Protein AF-W2U5R5-F1 (afdb_monomer_lite)

pLDDT: mean 75.9, std 8.18, range [47.0, 88.25]

Secondary structure (DSSP, 8-state):
----HHHHHHHHHHHHHHHHHHHHHHHHHHHHHHHHHHHHHHHHHHHHHHHHHHHTT---HHHHHHHHHHHHHHHHHHHHH--HHHHHHHHHHHHHHHHT-

Structure (mmCIF, N/CA/C/O backbone):
data_AF-W2U5R5-F1
#
_entry.id   AF-W2U5R5-F1
#
loop_
_atom_site.group_PDB
_atom_site.id
_atom_site.type_symbol
_atom_site.label_atom_id
_atom_site.label_alt_id
_atom_site.label_comp_id
_atom_site.label_asym_id
_atom_site.label_entity_id
_atom_site.label_seq_id
_atom_site.pdbx_PDB_ins_code
_atom_site.Cartn_x
_atom_site.Cartn_y
_atom_site.Cartn_z
_atom_site.occupancy
_atom_site.B_iso_or_equiv
_atom_site.auth_seq_id
_atom_site.auth_comp_id
_atom_site.auth_asym_id
_atom_site.auth_atom_id
_atom_site.pdbx_PDB_model_num
ATOM 1 N N . MET A 1 1 ? 39.074 -5.253 -37.049 1.00 47.00 1 MET A N 1
ATOM 2 C CA . MET A 1 1 ? 38.088 -4.964 -35.990 1.00 47.00 1 MET A CA 1
ATOM 3 C C . MET A 1 1 ? 36.781 -5.614 -36.405 1.00 47.00 1 MET A C 1
ATOM 5 O O . MET A 1 1 ? 36.024 -5.034 -37.164 1.00 47.00 1 MET A O 1
ATOM 9 N N . THR A 1 2 ? 36.603 -6.881 -36.048 1.00 50.84 2 THR A N 1
ATOM 10 C CA . THR A 1 2 ? 35.381 -7.652 -36.294 1.00 50.84 2 THR A CA 1
ATOM 11 C C . THR A 1 2 ? 34.476 -7.439 -35.092 1.00 50.84 2 THR A C 1
ATOM 13 O O . THR A 1 2 ? 34.738 -7.992 -34.026 1.00 50.84 2 THR A O 1
ATOM 16 N N . GLU A 1 3 ? 33.461 -6.588 -35.231 1.00 56.50 3 GLU A N 1
ATOM 17 C CA . GLU A 1 3 ? 32.434 -6.465 -34.201 1.00 56.50 3 GLU A CA 1
ATOM 18 C C . GLU A 1 3 ? 31.735 -7.816 -34.067 1.00 56.50 3 GLU A C 1
ATOM 20 O O . GLU A 1 3 ? 31.173 -8.348 -35.026 1.00 56.50 3 GLU A O 1
ATOM 25 N N . LEU A 1 4 ? 31.864 -8.427 -32.889 1.00 62.53 4 LEU A N 1
ATOM 26 C CA . LEU A 1 4 ? 31.209 -9.688 -32.586 1.00 62.53 4 LEU A CA 1
ATOM 27 C C . LEU A 1 4 ? 29.697 -9.432 -32.672 1.00 62.53 4 LEU A C 1
ATOM 29 O O . LEU A 1 4 ? 29.190 -8.640 -31.878 1.00 62.53 4 LEU A O 1
ATOM 33 N N . PRO A 1 5 ? 28.956 -10.092 -33.581 1.00 74.56 5 PRO A N 1
ATOM 34 C CA . PRO A 1 5 ? 27.533 -9.816 -33.813 1.00 74.56 5 PRO A CA 1
ATOM 35 C C . PRO A 1 5 ? 26.693 -9.953 -32.535 1.00 74.56 5 PRO A C 1
ATOM 37 O O . PRO A 1 5 ? 25.680 -9.281 -32.373 1.00 74.56 5 PRO A O 1
ATOM 40 N N . ILE A 1 6 ? 27.173 -10.754 -31.584 1.00 73.06 6 ILE A N 1
ATOM 41 C CA . ILE A 1 6 ? 26.612 -10.940 -30.245 1.00 73.06 6 ILE A CA 1
ATOM 42 C C . ILE A 1 6 ? 26.566 -9.631 -29.439 1.00 73.06 6 ILE A C 1
ATOM 44 O O . ILE A 1 6 ? 25.568 -9.395 -28.766 1.00 73.06 6 ILE A O 1
ATOM 48 N N . LEU A 1 7 ? 27.581 -8.762 -29.528 1.00 75.06 7 LEU A N 1
ATOM 49 C CA . LEU A 1 7 ? 27.604 -7.481 -28.808 1.00 75.06 7 LEU A CA 1
ATOM 50 C C . LEU A 1 7 ? 26.534 -6.523 -29.334 1.00 75.06 7 LEU A C 1
ATOM 52 O O . LEU A 1 7 ? 25.780 -5.974 -28.541 1.00 75.06 7 LEU A O 1
ATOM 56 N N . SER A 1 8 ? 26.388 -6.414 -30.657 1.00 76.69 8 SER A N 1
ATOM 57 C CA . SER A 1 8 ? 25.344 -5.579 -31.268 1.00 76.69 8 SER A CA 1
ATOM 58 C C . SER A 1 8 ? 23.924 -6.061 -30.932 1.00 76.69 8 SER A C 1
ATOM 60 O O . SER A 1 8 ? 23.002 -5.262 -30.777 1.00 76.69 8 SER A O 1
ATOM 62 N N . LEU A 1 9 ? 23.746 -7.377 -30.767 1.00 75.19 9 LEU A N 1
ATOM 63 C CA . LEU A 1 9 ? 22.476 -7.999 -30.391 1.00 75.19 9 LEU A CA 1
ATOM 64 C C . LEU A 1 9 ? 22.169 -7.781 -28.902 1.00 75.19 9 LEU A C 1
ATOM 66 O O . LEU A 1 9 ? 21.027 -7.492 -28.553 1.00 75.19 9 LEU A O 1
ATOM 70 N N . LEU A 1 10 ? 23.194 -7.848 -28.044 1.00 75.06 10 LEU A N 1
ATOM 71 C CA . LEU A 1 10 ? 23.125 -7.507 -26.620 1.00 75.06 10 LEU A CA 1
ATOM 72 C C . LEU A 1 10 ? 22.850 -6.021 -26.387 1.00 75.06 10 LEU A C 1
ATOM 74 O O . LEU A 1 10 ? 22.051 -5.696 -25.516 1.00 75.06 10 LEU A O 1
ATOM 78 N N . GLU A 1 11 ? 23.450 -5.125 -27.170 1.00 76.94 11 GLU A N 1
ATOM 79 C CA . GLU A 1 11 ? 23.148 -3.694 -27.111 1.00 76.94 11 GLU A CA 1
ATOM 80 C C . GLU A 1 11 ? 21.714 -3.409 -27.543 1.00 76.94 11 GLU A C 1
ATOM 82 O O . GLU A 1 11 ? 21.016 -2.672 -26.854 1.00 76.94 11 GLU A O 1
ATOM 87 N N . ARG A 1 12 ? 21.228 -4.031 -28.624 1.00 75.69 12 ARG A N 1
ATOM 88 C CA . ARG A 1 12 ? 19.835 -3.863 -29.072 1.00 75.69 12 ARG A CA 1
ATOM 89 C C . ARG A 1 12 ? 18.825 -4.380 -28.052 1.00 75.69 12 ARG A C 1
ATOM 91 O O . ARG A 1 12 ? 17.890 -3.661 -27.712 1.00 75.69 12 ARG A O 1
ATOM 98 N N . LEU A 1 13 ? 19.043 -5.588 -27.529 1.00 67.62 13 LEU A N 1
ATOM 99 C CA . LEU A 1 13 ? 18.219 -6.161 -26.461 1.00 67.62 13 LEU A CA 1
ATOM 100 C C . LEU A 1 13 ? 18.290 -5.313 -25.191 1.00 67.62 13 LEU A C 1
ATOM 102 O O . LEU A 1 13 ? 17.263 -5.034 -24.584 1.00 67.62 13 LEU A O 1
ATOM 106 N N . GLY A 1 14 ? 19.485 -4.862 -24.810 1.00 64.62 14 GLY A N 1
ATOM 107 C CA . GLY A 1 14 ? 19.687 -3.981 -23.667 1.00 64.62 14 GLY A CA 1
ATOM 108 C C . GLY A 1 14 ? 18.948 -2.654 -23.826 1.00 64.62 14 GLY A C 1
ATOM 109 O O . GLY A 1 14 ? 18.327 -2.193 -22.874 1.00 64.62 14 GLY A O 1
ATOM 110 N N . HIS A 1 15 ? 18.949 -2.070 -25.025 1.00 66.62 15 HIS A N 1
ATOM 111 C CA . HIS A 1 15 ? 18.290 -0.798 -25.309 1.00 66.62 15 HIS A CA 1
ATOM 112 C C . HIS A 1 15 ? 16.759 -0.921 -25.328 1.00 66.62 15 HIS A C 1
ATOM 114 O O . HIS A 1 15 ? 16.073 -0.085 -24.741 1.00 66.62 15 HIS A O 1
ATOM 120 N N . GLU A 1 16 ? 16.212 -1.986 -25.923 1.00 61.72 16 GLU A N 1
ATOM 121 C CA . GLU A 1 16 ? 14.765 -2.245 -25.932 1.00 61.72 16 GLU A CA 1
ATOM 122 C C . GLU A 1 16 ? 14.230 -2.611 -24.539 1.00 61.72 16 GLU A C 1
ATOM 124 O O . GLU A 1 16 ? 13.196 -2.093 -24.108 1.00 61.72 16 GLU A O 1
ATOM 129 N N . VAL A 1 17 ? 14.964 -3.439 -23.787 1.00 60.75 17 VAL A N 1
ATOM 130 C CA . VAL A 1 17 ? 14.609 -3.801 -22.406 1.00 60.75 17 VAL A CA 1
ATOM 131 C C . VAL A 1 17 ? 14.728 -2.591 -21.481 1.00 60.75 17 VAL A C 1
ATOM 133 O O . VAL A 1 17 ? 13.834 -2.364 -20.665 1.00 60.75 17 VAL A O 1
ATOM 136 N N . MET A 1 18 ? 15.770 -1.765 -21.626 1.00 60.94 18 MET A N 1
ATOM 137 C CA . MET A 1 18 ? 15.907 -0.518 -20.869 1.00 60.94 18 MET A CA 1
ATOM 138 C C . MET A 1 18 ? 14.738 0.426 -21.159 1.00 60.94 18 MET A C 1
ATOM 140 O O . MET A 1 18 ? 14.066 0.837 -20.214 1.00 60.94 18 MET A O 1
ATOM 144 N N . ALA A 1 19 ? 14.433 0.715 -22.428 1.00 61.75 19 ALA A N 1
ATOM 145 C CA . ALA A 1 19 ? 13.361 1.640 -22.796 1.00 61.75 19 ALA A CA 1
ATOM 146 C C . ALA A 1 19 ? 11.992 1.208 -22.235 1.00 61.75 19 ALA A C 1
ATOM 148 O O . ALA A 1 19 ? 11.266 2.030 -21.673 1.00 61.75 19 ALA A O 1
ATOM 149 N N . GLY A 1 20 ? 11.668 -0.088 -22.302 1.00 62.88 20 GLY A N 1
ATOM 150 C CA . GLY A 1 20 ? 10.448 -0.631 -21.703 1.00 62.88 20 GLY A CA 1
ATOM 151 C C . GLY A 1 20 ? 10.469 -0.609 -20.170 1.00 62.88 20 GLY A C 1
ATOM 152 O O . GLY A 1 20 ? 9.471 -0.259 -19.540 1.00 62.88 20 GLY A O 1
ATOM 153 N N . SER A 1 21 ? 11.604 -0.936 -19.547 1.00 69.56 21 SER A N 1
ATOM 154 C CA . SER A 1 21 ? 11.733 -1.029 -18.084 1.00 69.56 21 SER A CA 1
ATOM 155 C C . SER A 1 21 ? 11.566 0.314 -17.369 1.00 69.56 21 SER A C 1
ATOM 157 O O . SER A 1 21 ? 10.946 0.357 -16.306 1.00 69.56 21 SER A O 1
ATOM 159 N N . TRP A 1 22 ? 12.020 1.420 -17.970 1.00 73.81 22 TRP A N 1
ATOM 160 C CA . TRP A 1 22 ? 11.858 2.761 -17.402 1.00 73.81 22 TRP A CA 1
ATOM 161 C C . TRP A 1 22 ? 10.390 3.174 -17.322 1.00 73.81 22 TRP A C 1
ATOM 163 O O . TRP A 1 22 ? 9.964 3.725 -16.309 1.00 73.81 22 TRP A O 1
ATOM 173 N N . VAL A 1 23 ? 9.590 2.848 -18.342 1.00 78.50 23 VAL A N 1
ATOM 174 C CA . VAL A 1 23 ? 8.147 3.132 -18.335 1.00 78.50 23 VAL A CA 1
ATOM 175 C C . VAL A 1 23 ? 7.454 2.363 -17.213 1.00 78.50 23 VAL A C 1
ATOM 177 O O . VAL A 1 23 ? 6.674 2.948 -16.468 1.00 78.50 23 VAL A O 1
ATOM 180 N N . HIS A 1 24 ? 7.776 1.081 -17.030 1.00 76.50 24 HIS A N 1
ATOM 181 C CA . HIS A 1 24 ? 7.204 0.270 -15.949 1.00 76.50 24 HIS A CA 1
ATOM 182 C C . HIS A 1 24 ? 7.646 0.759 -14.566 1.00 76.50 24 HIS A C 1
ATOM 184 O O . HIS A 1 24 ? 6.871 0.702 -13.611 1.00 76.50 24 HIS A O 1
ATOM 190 N N . LEU A 1 25 ? 8.871 1.273 -14.456 1.00 80.75 25 LEU A N 1
ATOM 191 C CA . LEU A 1 25 ? 9.403 1.819 -13.216 1.00 80.75 25 LEU A CA 1
ATOM 192 C C . LEU A 1 25 ? 8.728 3.148 -12.850 1.00 80.75 25 LEU A C 1
ATOM 194 O O . LEU A 1 25 ? 8.290 3.313 -11.715 1.00 80.75 25 LEU A O 1
ATOM 198 N N . VAL A 1 26 ? 8.567 4.060 -13.811 1.00 81.69 26 VAL A N 1
ATOM 199 C CA . VAL A 1 26 ? 7.880 5.346 -13.609 1.00 81.69 26 VAL A CA 1
ATOM 200 C C . VAL A 1 26 ? 6.387 5.141 -13.363 1.00 81.69 26 VAL A C 1
ATOM 202 O O . VAL A 1 26 ? 5.833 5.713 -12.427 1.00 81.69 26 VAL A O 1
ATOM 205 N N . LEU A 1 27 ? 5.732 4.294 -14.160 1.00 84.00 27 LEU A N 1
ATOM 206 C CA . LEU A 1 27 ? 4.317 3.982 -13.981 1.00 84.00 27 LEU A CA 1
ATOM 207 C C . LEU A 1 27 ? 4.080 3.302 -12.632 1.00 84.00 27 LEU A C 1
ATOM 209 O O . LEU A 1 27 ? 3.175 3.696 -11.903 1.00 84.00 27 LEU A O 1
ATOM 213 N N . GLY A 1 28 ? 4.934 2.339 -12.269 1.00 83.50 28 GLY A N 1
ATOM 214 C CA . GLY A 1 28 ? 4.933 1.726 -10.948 1.00 83.50 28 GLY A CA 1
ATOM 215 C C . GLY A 1 28 ? 5.064 2.780 -9.853 1.00 83.50 28 GLY A C 1
ATOM 216 O O . GLY A 1 28 ? 4.234 2.815 -8.952 1.00 83.50 28 GLY A O 1
ATOM 217 N N . PHE A 1 29 ? 6.036 3.688 -9.965 1.00 84.44 29 PHE A N 1
ATOM 218 C CA . PHE A 1 29 ? 6.254 4.762 -8.995 1.00 84.44 29 PHE A CA 1
ATOM 219 C C . PHE A 1 29 ? 5.030 5.657 -8.814 1.00 84.44 29 PHE A C 1
ATOM 221 O O . PHE A 1 29 ? 4.592 5.880 -7.687 1.00 84.44 29 PHE A O 1
ATOM 228 N N . LEU A 1 30 ? 4.424 6.123 -9.903 1.00 84.94 30 LEU A N 1
ATOM 229 C CA . LEU A 1 30 ? 3.222 6.953 -9.829 1.00 84.94 30 LEU A CA 1
ATOM 230 C C 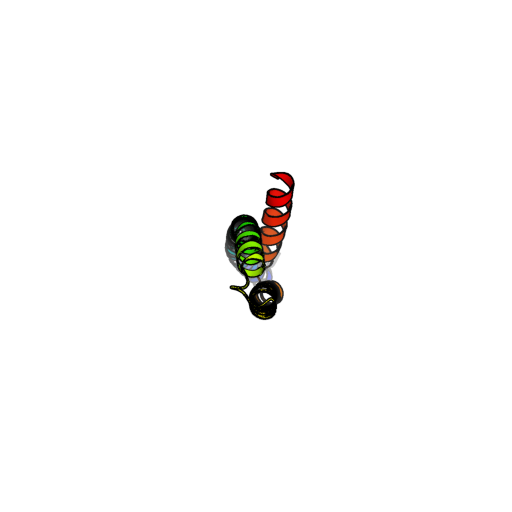. LEU A 1 30 ? 2.048 6.194 -9.201 1.00 84.94 30 LEU A C 1
ATOM 232 O O . LEU A 1 30 ? 1.344 6.740 -8.349 1.00 84.94 30 LEU A O 1
ATOM 236 N N . LEU A 1 31 ? 1.864 4.927 -9.580 1.00 83.88 31 LEU A N 1
ATOM 237 C CA . LEU A 1 31 ? 0.791 4.088 -9.056 1.00 83.88 31 LEU A CA 1
ATOM 238 C C . LEU A 1 31 ? 0.974 3.816 -7.558 1.00 83.88 31 LEU A C 1
ATOM 240 O O . LEU A 1 31 ? 0.029 3.950 -6.783 1.00 83.88 31 LEU A O 1
ATOM 244 N N . GLY A 1 32 ? 2.198 3.495 -7.138 1.00 84.00 32 GLY A N 1
ATOM 245 C CA . GLY A 1 32 ? 2.545 3.298 -5.736 1.00 84.00 32 GLY A CA 1
ATOM 246 C C . GLY A 1 32 ? 2.367 4.576 -4.917 1.00 84.00 32 GLY A C 1
ATOM 247 O O . GLY A 1 32 ? 1.782 4.536 -3.837 1.00 84.00 32 GLY A O 1
ATOM 248 N N . TYR A 1 33 ? 2.796 5.722 -5.451 1.00 82.94 33 TYR A N 1
ATOM 249 C CA . TYR A 1 33 ? 2.642 7.023 -4.798 1.00 82.94 33 TYR A CA 1
ATOM 250 C C . TYR A 1 33 ? 1.167 7.368 -4.574 1.00 82.94 33 TYR A C 1
ATOM 252 O O . TYR A 1 33 ? 0.765 7.717 -3.460 1.00 82.94 33 TYR A O 1
ATOM 260 N N . ALA A 1 34 ? 0.340 7.210 -5.612 1.00 85.06 34 ALA A N 1
ATOM 261 C CA . ALA A 1 34 ? -1.098 7.433 -5.527 1.00 85.06 34 ALA A CA 1
ATOM 262 C C . ALA A 1 34 ? -1.764 6.481 -4.523 1.00 85.06 34 ALA A C 1
ATOM 264 O O . ALA A 1 34 ? -2.590 6.914 -3.718 1.00 85.06 34 ALA A O 1
ATOM 265 N N . LEU A 1 35 ? -1.371 5.204 -4.523 1.00 83.81 35 LEU A N 1
ATOM 266 C CA . LEU A 1 35 ? -1.913 4.206 -3.606 1.00 83.81 35 LEU A CA 1
ATOM 267 C C . LEU A 1 35 ? -1.578 4.538 -2.145 1.00 83.81 35 LEU A C 1
ATOM 269 O O . LEU A 1 35 ? -2.465 4.499 -1.295 1.00 83.81 35 LEU A O 1
ATOM 273 N N . ALA A 1 36 ? -0.338 4.935 -1.848 1.00 83.62 36 ALA A N 1
ATOM 274 C CA . ALA A 1 36 ? 0.049 5.348 -0.499 1.00 83.62 36 ALA A CA 1
ATOM 275 C C . ALA A 1 36 ? -0.730 6.582 -0.024 1.00 83.62 36 ALA A C 1
ATOM 277 O O . ALA A 1 36 ? -1.199 6.617 1.116 1.00 83.62 36 ALA A O 1
ATOM 278 N N . ARG A 1 37 ? -0.931 7.573 -0.903 1.00 83.25 37 ARG A N 1
ATOM 279 C CA . ARG A 1 37 ? -1.742 8.761 -0.596 1.00 83.25 37 ARG A CA 1
ATOM 280 C C . ARG A 1 37 ? -3.200 8.399 -0.331 1.00 83.25 37 ARG A C 1
ATOM 282 O O . ARG A 1 37 ? -3.776 8.906 0.627 1.00 83.25 37 ARG A O 1
ATOM 289 N N . LEU A 1 38 ? -3.774 7.492 -1.121 1.00 83.31 38 LEU A N 1
ATOM 290 C CA . LEU A 1 38 ? -5.135 7.001 -0.914 1.00 83.31 38 LEU A CA 1
ATOM 291 C C . LEU A 1 38 ? -5.270 6.310 0.447 1.00 83.31 38 LEU A C 1
ATOM 293 O O . LEU A 1 38 ? -6.168 6.642 1.215 1.00 83.31 38 LEU A O 1
ATOM 297 N N . VAL A 1 39 ? -4.353 5.397 0.777 1.00 83.19 39 VAL A N 1
ATOM 298 C CA . VAL A 1 39 ? -4.345 4.696 2.069 1.00 83.19 39 VAL A CA 1
ATOM 299 C C . VAL A 1 39 ? -4.248 5.695 3.222 1.00 83.19 39 VAL A C 1
ATOM 301 O O . VAL A 1 39 ? -5.059 5.643 4.145 1.00 83.19 39 VAL A O 1
ATOM 304 N N . LEU A 1 40 ? -3.324 6.658 3.153 1.00 83.12 40 LEU A N 1
ATOM 305 C CA . LEU A 1 40 ? -3.192 7.690 4.181 1.00 83.12 40 LEU A CA 1
ATOM 306 C C . LEU A 1 40 ? -4.427 8.585 4.289 1.00 83.12 40 LEU A C 1
ATOM 308 O O . LEU A 1 40 ? -4.732 9.031 5.393 1.00 83.12 40 LEU A O 1
ATOM 312 N N . ALA A 1 41 ? -5.133 8.857 3.194 1.00 83.38 41 ALA A N 1
ATOM 313 C CA . ALA A 1 41 ? -6.354 9.658 3.202 1.00 83.38 41 ALA A CA 1
ATOM 314 C C . ALA A 1 41 ? -7.559 8.891 3.767 1.00 83.38 41 ALA A C 1
ATOM 316 O O . ALA A 1 41 ? -8.396 9.488 4.437 1.00 83.38 41 ALA A O 1
ATOM 317 N N . VAL A 1 42 ? -7.641 7.584 3.516 1.00 83.12 42 VAL A N 1
ATOM 318 C CA . VAL A 1 42 ? -8.831 6.761 3.771 1.00 83.12 42 VAL A CA 1
ATOM 319 C C . VAL A 1 42 ? -8.762 6.040 5.119 1.00 83.12 42 VAL A C 1
ATOM 321 O O . VAL A 1 42 ? -9.753 6.014 5.847 1.00 83.12 42 VAL A O 1
ATOM 324 N N . VAL A 1 43 ? -7.601 5.499 5.499 1.00 83.44 43 VAL A N 1
ATOM 325 C CA . VAL A 1 43 ? -7.457 4.685 6.720 1.00 83.44 43 VAL A CA 1
ATOM 326 C C . VAL A 1 43 ? -7.728 5.480 8.009 1.00 83.44 43 VAL A C 1
ATOM 328 O O . VAL A 1 43 ? -8.506 4.991 8.828 1.00 83.44 43 VAL A O 1
ATOM 331 N N . PRO A 1 44 ? -7.182 6.695 8.222 1.00 83.12 44 PRO A N 1
ATOM 332 C CA . PRO A 1 44 ? -7.437 7.456 9.448 1.00 83.12 44 PRO A CA 1
ATOM 333 C C . PRO A 1 44 ? -8.911 7.826 9.694 1.00 83.12 44 PRO A C 1
ATOM 335 O O . PRO A 1 44 ? -9.394 7.570 10.798 1.00 83.12 44 PRO A O 1
ATOM 338 N N . PRO A 1 45 ? -9.673 8.383 8.727 1.00 82.88 45 PRO A N 1
ATOM 339 C CA . PRO A 1 45 ? -11.086 8.672 8.958 1.00 82.88 45 PRO A CA 1
ATOM 340 C C . PRO A 1 45 ? -11.918 7.397 9.143 1.00 82.88 45 PRO A C 1
ATOM 342 O O . PRO A 1 45 ? -12.823 7.395 9.973 1.00 82.88 45 PRO A O 1
ATOM 345 N N . LEU A 1 46 ? -11.592 6.295 8.455 1.00 81.62 46 LEU A N 1
ATOM 346 C CA . LEU A 1 46 ? -12.230 4.997 8.710 1.00 81.62 46 LEU A CA 1
ATOM 347 C C . LEU A 1 46 ? -11.976 4.502 10.134 1.00 81.62 46 LEU A C 1
ATOM 349 O O . LEU A 1 46 ? -12.912 4.054 10.793 1.00 81.62 46 LEU A O 1
ATOM 353 N N . ALA A 1 47 ? -10.743 4.620 10.628 1.00 81.38 47 ALA A N 1
ATOM 354 C CA . ALA A 1 47 ? -10.403 4.253 11.998 1.00 81.38 47 ALA A CA 1
ATOM 355 C C . ALA A 1 47 ? -11.182 5.096 13.024 1.00 81.38 47 ALA A C 1
ATOM 357 O O . ALA A 1 47 ? -11.679 4.551 14.007 1.00 81.38 47 ALA A O 1
ATOM 358 N N . LEU A 1 48 ? -11.358 6.399 12.773 1.00 84.00 48 LEU A N 1
ATOM 359 C CA . LEU A 1 48 ? -12.157 7.284 13.630 1.00 84.00 48 LEU A CA 1
ATOM 360 C C . LEU A 1 48 ? -13.646 6.925 13.619 1.00 84.00 48 LEU A C 1
ATOM 362 O O . LEU A 1 48 ? -14.257 6.816 14.681 1.00 84.00 48 LEU A O 1
ATOM 366 N N . LEU A 1 49 ? -14.229 6.706 12.437 1.00 83.69 49 LEU A N 1
ATOM 367 C CA . LEU A 1 49 ? -15.625 6.275 12.304 1.00 83.69 49 LEU A CA 1
ATOM 368 C C . LEU A 1 49 ? -15.861 4.946 13.019 1.00 83.69 49 LEU A C 1
ATOM 370 O O . LEU A 1 49 ? -16.884 4.764 13.678 1.00 83.69 49 LEU A O 1
ATOM 374 N N . TYR A 1 50 ? -14.896 4.036 12.929 1.00 81.50 50 TYR A N 1
ATOM 375 C CA . TYR A 1 50 ? -14.961 2.765 13.624 1.00 81.50 50 TYR A CA 1
ATOM 376 C C . TYR A 1 50 ? -14.853 2.914 15.140 1.00 81.50 50 TYR A C 1
ATOM 378 O O . TYR A 1 50 ? -15.638 2.315 15.868 1.00 81.50 50 TYR A O 1
ATOM 386 N N . ALA A 1 51 ? -13.913 3.727 15.626 1.00 81.06 51 ALA A N 1
ATOM 387 C CA . ALA A 1 51 ? -13.774 4.013 17.050 1.00 81.06 51 ALA A CA 1
ATOM 388 C C . ALA A 1 51 ? -15.062 4.630 17.617 1.00 81.06 51 ALA A C 1
ATOM 390 O O . ALA A 1 51 ? -15.503 4.254 18.701 1.00 81.06 51 ALA A O 1
ATOM 391 N N . LEU A 1 52 ? -15.714 5.510 16.851 1.00 85.00 52 LEU A N 1
ATOM 392 C CA . LEU A 1 52 ? -17.012 6.079 17.202 1.00 85.00 52 LEU A CA 1
ATOM 393 C C . LEU A 1 52 ? -18.117 5.010 17.226 1.00 85.00 52 LEU A C 1
ATOM 395 O O . LEU A 1 52 ? -18.912 4.964 18.163 1.00 85.00 52 LEU A O 1
ATOM 399 N N . ALA A 1 53 ? -18.162 4.129 16.225 1.00 83.50 53 ALA A N 1
ATOM 400 C CA . ALA A 1 53 ? -19.128 3.034 16.175 1.00 83.50 53 ALA A CA 1
ATOM 401 C C . ALA A 1 53 ? -18.936 2.041 17.334 1.00 83.50 53 ALA A C 1
ATOM 403 O O . ALA A 1 53 ? -19.920 1.588 17.920 1.00 83.50 53 ALA A O 1
ATOM 404 N N . TRP A 1 54 ? -17.688 1.753 17.709 1.00 83.31 54 TRP A N 1
ATOM 405 C CA . TRP A 1 54 ? -17.347 0.949 18.881 1.00 83.31 54 TRP A CA 1
ATOM 406 C C . TRP A 1 54 ? -17.786 1.634 20.180 1.00 83.31 54 TRP A C 1
ATOM 408 O O . TRP A 1 54 ? -18.440 1.002 21.005 1.00 83.31 54 TRP A O 1
ATOM 418 N N . ALA A 1 55 ? -17.536 2.941 20.328 1.00 84.00 55 ALA A N 1
ATOM 419 C CA . ALA A 1 55 ? -17.985 3.719 21.486 1.00 84.00 55 ALA A CA 1
ATOM 420 C C . ALA A 1 55 ? -19.520 3.749 21.631 1.00 84.00 55 ALA A C 1
ATOM 422 O O . ALA A 1 55 ? -20.034 3.805 22.744 1.00 84.00 55 ALA A O 1
ATOM 423 N N . MET A 1 56 ? -20.262 3.663 20.520 1.00 88.25 56 MET A N 1
ATOM 424 C CA . MET A 1 56 ? -21.724 3.512 20.525 1.00 88.25 56 MET A CA 1
ATOM 425 C C . MET A 1 56 ? -22.207 2.062 20.721 1.00 88.25 56 MET A C 1
ATOM 427 O O . MET A 1 56 ? -23.409 1.808 20.630 1.00 88.25 56 MET A O 1
ATOM 431 N N . GLY A 1 57 ? -21.306 1.099 20.939 1.00 83.88 57 GLY A N 1
ATOM 432 C CA . GLY A 1 57 ? -21.639 -0.322 21.085 1.00 83.88 57 GLY A CA 1
ATOM 433 C C . GLY A 1 57 ? -22.139 -0.983 19.796 1.00 83.88 57 GLY A C 1
ATOM 434 O O . GLY A 1 57 ? -22.814 -2.006 19.853 1.00 83.88 57 GLY A O 1
ATOM 435 N N . ARG A 1 58 ? -21.857 -0.390 18.628 1.00 79.75 58 ARG A N 1
ATOM 436 C CA . ARG A 1 58 ? -22.324 -0.864 17.314 1.00 79.75 58 ARG A CA 1
ATOM 437 C C . ARG A 1 58 ? -21.269 -1.597 16.488 1.00 79.75 58 ARG A C 1
ATOM 439 O O . ARG A 1 58 ? -21.588 -2.046 15.391 1.00 79.75 58 ARG A O 1
ATOM 446 N N . ALA A 1 59 ? -20.032 -1.691 16.966 1.00 77.12 59 ALA A N 1
ATOM 447 C CA . ALA A 1 59 ? -18.944 -2.325 16.230 1.00 77.12 59 ALA A CA 1
ATOM 448 C C . ALA A 1 59 ? -18.105 -3.234 17.132 1.00 77.12 59 ALA A C 1
ATOM 450 O O . ALA A 1 59 ? -17.845 -2.897 18.283 1.00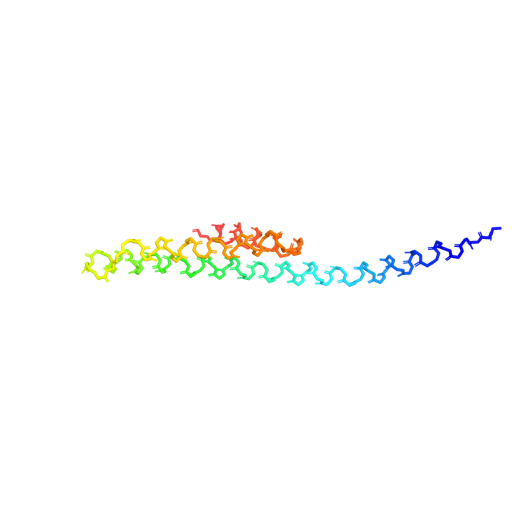 77.12 59 ALA A O 1
ATOM 451 N N . ASP A 1 60 ? -17.657 -4.364 16.583 1.00 79.94 60 ASP A N 1
ATOM 452 C CA . ASP A 1 60 ? -16.882 -5.390 17.287 1.00 79.94 60 ASP A CA 1
ATOM 453 C C . ASP A 1 60 ? -15.390 -5.254 16.970 1.00 79.94 60 ASP A C 1
ATOM 455 O O . ASP A 1 60 ? -15.026 -5.378 15.804 1.00 79.94 60 ASP A O 1
ATOM 459 N N . PRO A 1 61 ? -14.476 -5.051 17.929 1.00 70.62 61 PRO A N 1
ATOM 460 C CA . PRO A 1 61 ? -13.068 -4.739 17.641 1.00 70.62 61 PRO A CA 1
ATOM 461 C C . PRO A 1 61 ? -12.366 -5.750 16.707 1.00 70.62 61 PRO A C 1
ATOM 463 O O . PRO A 1 61 ? -11.466 -5.369 15.956 1.00 70.62 61 PRO A O 1
ATOM 466 N N . GLY A 1 62 ? -12.827 -7.007 16.669 1.00 74.81 62 GLY A N 1
ATOM 467 C CA . GLY A 1 62 ? -12.328 -8.037 15.751 1.00 74.81 62 GLY A CA 1
ATOM 468 C C . GLY A 1 62 ? -12.532 -7.733 14.259 1.00 74.81 62 GLY A C 1
ATOM 469 O O . GLY A 1 62 ? -11.693 -8.110 13.445 1.00 74.81 62 GLY A O 1
ATOM 470 N N . THR A 1 63 ? -13.586 -7.001 13.882 1.00 75.56 63 THR A N 1
ATOM 471 C CA . THR A 1 63 ? -13.867 -6.689 12.465 1.00 75.56 63 THR A CA 1
ATOM 472 C C . THR A 1 63 ? -12.891 -5.648 11.910 1.00 75.56 63 THR A C 1
ATOM 474 O O . THR A 1 63 ? -12.421 -5.780 10.780 1.00 75.56 63 THR A O 1
ATOM 477 N N . LEU A 1 64 ? -12.511 -4.647 12.715 1.00 71.38 64 LEU A N 1
ATOM 478 C CA . LEU A 1 64 ? -11.463 -3.686 12.349 1.00 71.38 64 LEU A CA 1
ATOM 479 C C . LEU A 1 64 ? -10.101 -4.369 12.227 1.00 71.38 64 LEU A C 1
ATOM 481 O O . LEU A 1 64 ? -9.379 -4.111 11.268 1.00 71.38 64 LEU A O 1
ATOM 485 N N . ALA A 1 65 ? -9.761 -5.248 13.174 1.00 73.88 65 ALA A N 1
ATOM 486 C CA . ALA A 1 65 ? -8.512 -5.999 13.127 1.00 73.88 65 ALA A CA 1
ATOM 487 C C . ALA A 1 65 ? -8.428 -6.850 11.850 1.00 73.88 65 ALA A C 1
ATOM 489 O O . ALA A 1 65 ? -7.417 -6.796 11.157 1.00 73.88 65 ALA A O 1
ATOM 490 N N . GLY A 1 66 ? -9.514 -7.538 11.477 1.00 79.06 66 GLY A N 1
ATOM 491 C CA . GLY A 1 66 ? -9.583 -8.307 10.233 1.00 79.06 66 GLY A CA 1
ATOM 492 C C . GLY A 1 66 ? -9.455 -7.446 8.972 1.00 79.06 66 GLY A C 1
ATOM 493 O O . GLY A 1 66 ? -8.759 -7.830 8.033 1.00 79.06 66 GLY A O 1
ATOM 494 N N . LEU A 1 67 ? -10.067 -6.257 8.950 1.00 74.56 67 LEU A N 1
ATOM 495 C CA . LEU A 1 67 ? -9.924 -5.308 7.839 1.00 74.56 67 LEU A CA 1
ATOM 496 C C . LEU A 1 67 ? -8.495 -4.773 7.716 1.00 74.56 67 LEU A C 1
ATOM 498 O O . LEU A 1 67 ? -7.950 -4.738 6.614 1.00 74.56 67 LEU A O 1
ATOM 502 N N . LEU A 1 68 ? -7.876 -4.383 8.830 1.00 76.25 68 LEU A N 1
ATOM 503 C CA . LEU A 1 68 ? -6.497 -3.892 8.857 1.00 76.25 68 LEU A CA 1
ATOM 504 C C . LEU A 1 68 ? -5.500 -4.991 8.488 1.00 76.25 68 LEU A C 1
ATOM 506 O O . LEU A 1 68 ? -4.563 -4.738 7.736 1.00 76.25 68 LEU A O 1
ATOM 510 N N . GLU A 1 69 ? -5.716 -6.214 8.966 1.00 76.94 69 GLU A N 1
ATOM 511 C CA . GLU A 1 69 ? -4.882 -7.364 8.629 1.00 76.94 69 GLU A CA 1
ATOM 512 C C . GLU A 1 69 ? -5.040 -7.760 7.155 1.00 76.94 69 GLU A C 1
ATOM 514 O O . GLU A 1 69 ? -4.047 -8.023 6.478 1.00 76.94 69 GLU A O 1
ATOM 519 N N . GLY A 1 70 ? -6.266 -7.740 6.623 1.00 78.88 70 GLY A N 1
ATOM 520 C CA . GLY A 1 70 ? -6.538 -7.963 5.204 1.00 78.88 70 GLY A CA 1
ATOM 521 C C . GLY A 1 70 ? -5.883 -6.905 4.315 1.00 78.88 70 GLY A C 1
ATOM 522 O O . GLY A 1 70 ? -5.225 -7.247 3.332 1.00 78.88 70 GLY A O 1
ATOM 523 N N . LEU A 1 71 ? -5.986 -5.630 4.700 1.00 74.69 71 LEU A N 1
ATOM 524 C CA . LEU A 1 71 ? -5.309 -4.525 4.021 1.00 74.69 71 LEU A CA 1
ATOM 525 C C . LEU A 1 71 ? -3.785 -4.700 4.083 1.00 74.69 71 LEU A C 1
ATOM 527 O O . LEU A 1 71 ? -3.110 -4.583 3.065 1.00 74.69 71 LEU A O 1
ATOM 531 N N . GLY A 1 72 ? -3.250 -5.045 5.256 1.00 71.19 72 GLY A N 1
ATOM 532 C CA . GLY A 1 72 ? -1.824 -5.272 5.477 1.00 71.19 72 GLY A CA 1
ATOM 533 C C . GLY A 1 72 ? -1.276 -6.433 4.651 1.00 71.19 72 GLY A C 1
ATOM 534 O O . GLY A 1 72 ? -0.254 -6.279 3.987 1.00 71.19 72 GLY A O 1
ATOM 535 N N . ARG A 1 73 ? -1.978 -7.571 4.607 1.00 73.56 73 ARG A N 1
ATOM 536 C CA . ARG A 1 73 ? -1.617 -8.711 3.748 1.00 73.56 73 ARG A CA 1
ATOM 537 C C . ARG A 1 73 ? -1.721 -8.364 2.268 1.00 73.56 73 ARG A C 1
ATOM 539 O O . ARG A 1 73 ? -0.854 -8.775 1.508 1.00 73.56 73 ARG A O 1
ATOM 546 N N . GLY A 1 74 ? -2.736 -7.600 1.863 1.00 67.81 74 GLY A N 1
ATOM 547 C CA . GLY A 1 74 ? -2.887 -7.127 0.487 1.00 67.81 74 GLY A CA 1
ATOM 548 C C . GLY A 1 74 ? -1.729 -6.227 0.059 1.00 67.81 74 GLY A C 1
ATOM 549 O O . GLY A 1 74 ? -1.131 -6.451 -0.989 1.00 67.81 74 GLY A O 1
ATOM 550 N N . VAL A 1 75 ? -1.354 -5.268 0.908 1.00 70.00 75 VAL A N 1
ATOM 551 C CA . VAL A 1 75 ? -0.194 -4.388 0.698 1.00 70.00 75 VAL A CA 1
ATOM 552 C C . VAL A 1 75 ? 1.112 -5.184 0.695 1.00 70.00 75 VAL A C 1
ATOM 554 O O . VAL A 1 75 ? 1.962 -4.948 -0.158 1.00 70.00 75 VAL A O 1
ATOM 557 N N . TRP A 1 76 ? 1.269 -6.155 1.598 1.00 66.38 76 TRP A N 1
ATOM 558 C CA . TRP A 1 76 ? 2.458 -7.005 1.659 1.00 66.38 76 TRP A CA 1
ATOM 559 C C . TRP A 1 76 ? 2.585 -7.924 0.443 1.00 66.38 76 TRP A C 1
ATOM 561 O O . TRP A 1 76 ? 3.669 -8.047 -0.110 1.00 66.38 76 TRP A O 1
ATOM 571 N N . ALA A 1 77 ? 1.489 -8.529 -0.019 1.00 68.56 77 ALA A N 1
ATOM 572 C CA . ALA A 1 77 ? 1.464 -9.335 -1.238 1.00 68.56 77 ALA A CA 1
ATOM 573 C C . ALA A 1 77 ? 1.778 -8.486 -2.478 1.00 68.56 77 ALA A C 1
ATOM 575 O O . ALA A 1 77 ? 2.540 -8.920 -3.342 1.00 68.56 77 ALA A O 1
ATOM 576 N N . LEU A 1 78 ? 1.251 -7.257 -2.525 1.00 65.06 78 LEU A N 1
ATOM 577 C CA . LEU A 1 78 ? 1.621 -6.265 -3.529 1.00 65.06 78 LEU A CA 1
ATOM 578 C C . LEU A 1 78 ? 3.119 -5.986 -3.478 1.00 65.06 78 LEU A C 1
ATOM 580 O O . LEU A 1 78 ? 3.763 -6.140 -4.498 1.00 65.06 78 LEU A O 1
ATOM 584 N N . LEU A 1 79 ? 3.692 -5.660 -2.318 1.00 67.88 79 LEU A N 1
ATOM 585 C CA . LEU A 1 79 ? 5.121 -5.358 -2.166 1.00 67.88 79 LEU A CA 1
ATOM 586 C C . LEU A 1 79 ? 6.041 -6.556 -2.447 1.00 67.88 79 LEU A C 1
ATOM 588 O O . LEU A 1 79 ? 7.105 -6.376 -3.031 1.00 67.88 79 LEU A O 1
ATOM 592 N N . ALA A 1 80 ? 5.640 -7.768 -2.061 1.00 67.50 80 ALA A N 1
ATOM 593 C CA . ALA A 1 80 ? 6.433 -8.984 -2.232 1.00 67.50 80 ALA A CA 1
ATOM 594 C C . ALA A 1 80 ? 6.557 -9.409 -3.705 1.00 67.50 80 ALA A C 1
ATOM 596 O O . ALA A 1 80 ? 7.550 -10.027 -4.080 1.00 67.50 80 ALA A O 1
ATOM 597 N N . GLY A 1 81 ? 5.563 -9.071 -4.533 1.00 66.06 81 GLY A N 1
ATOM 598 C CA . GLY A 1 81 ? 5.580 -9.287 -5.983 1.00 66.06 81 GLY A CA 1
ATOM 599 C C . GLY A 1 81 ? 5.732 -8.006 -6.810 1.00 66.06 81 GLY A C 1
ATOM 600 O O . GLY A 1 81 ? 5.667 -8.070 -8.038 1.00 66.06 81 GLY A O 1
ATOM 601 N N . ALA A 1 82 ? 5.881 -6.841 -6.171 1.00 67.31 82 ALA A N 1
ATOM 602 C CA . ALA A 1 82 ? 5.809 -5.552 -6.849 1.00 67.31 82 ALA A CA 1
ATOM 603 C C . ALA A 1 82 ? 7.055 -5.283 -7.695 1.00 67.31 82 ALA A C 1
ATOM 605 O O . ALA A 1 82 ? 8.183 -5.482 -7.232 1.00 67.31 82 ALA A O 1
ATOM 606 N N . PRO A 1 83 ? 6.879 -4.691 -8.889 1.00 74.12 83 PRO A N 1
ATOM 607 C CA . PRO A 1 83 ? 7.977 -4.044 -9.587 1.00 74.12 83 PRO A CA 1
ATOM 608 C C . PRO A 1 83 ? 8.600 -2.960 -8.694 1.00 74.12 83 PRO A C 1
ATOM 610 O O . PRO A 1 83 ? 7.880 -2.212 -8.032 1.00 74.12 83 PRO A O 1
ATOM 613 N N . LEU A 1 84 ? 9.929 -2.815 -8.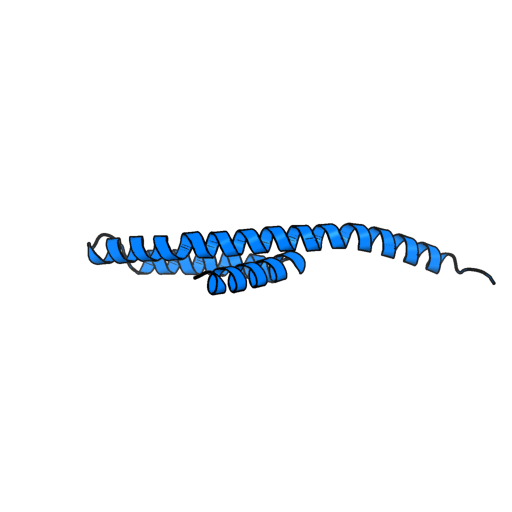742 1.00 75.69 84 LEU A N 1
ATOM 614 C CA . LEU A 1 84 ? 10.708 -1.830 -7.968 1.00 75.69 84 LEU A CA 1
ATOM 615 C C . LEU A 1 84 ? 10.113 -0.413 -7.982 1.00 75.69 84 LEU A C 1
ATOM 617 O O . LEU A 1 84 ? 10.093 0.258 -6.951 1.00 75.69 84 LEU A O 1
ATOM 621 N N . GLY A 1 85 ? 9.585 0.019 -9.132 1.00 75.44 85 GLY A N 1
ATOM 622 C CA . GLY A 1 85 ? 8.894 1.299 -9.265 1.00 75.44 85 GLY A CA 1
ATOM 623 C C . GLY A 1 85 ? 7.744 1.459 -8.273 1.00 75.44 85 GLY A C 1
ATOM 624 O O . GLY A 1 85 ? 7.668 2.467 -7.581 1.00 75.44 85 GLY A O 1
ATOM 625 N N . LEU A 1 86 ? 6.886 0.447 -8.137 1.00 78.00 86 LEU A N 1
ATOM 626 C CA . LEU A 1 86 ? 5.697 0.487 -7.282 1.00 78.00 86 LEU A CA 1
ATOM 627 C C . LEU A 1 86 ? 6.046 0.558 -5.796 1.00 78.00 86 LEU A C 1
ATOM 629 O O . LEU A 1 86 ? 5.452 1.351 -5.065 1.00 78.00 86 LEU A O 1
ATOM 633 N N . SER A 1 87 ? 7.067 -0.182 -5.367 1.00 79.38 87 SER A N 1
ATOM 634 C CA . SER A 1 87 ? 7.574 -0.121 -3.993 1.00 79.38 87 SER A CA 1
ATOM 635 C C . SER A 1 87 ? 8.177 1.249 -3.660 1.00 79.38 87 SER A C 1
ATOM 637 O O . SER A 1 87 ? 7.888 1.808 -2.601 1.00 79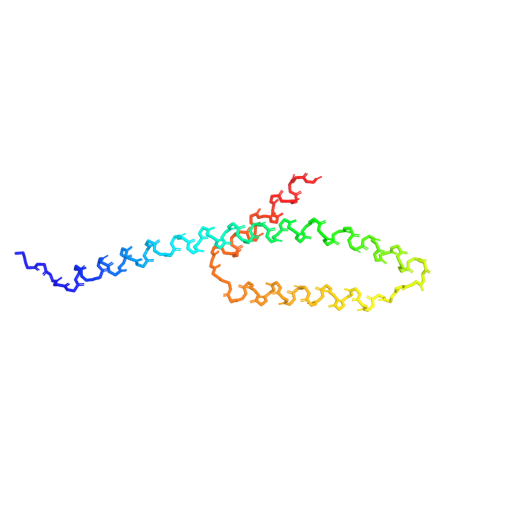.38 87 SER A O 1
ATOM 639 N N . LEU A 1 88 ? 8.957 1.834 -4.578 1.00 81.12 88 LEU A N 1
ATOM 640 C CA . LEU A 1 88 ? 9.516 3.182 -4.415 1.00 81.12 88 LEU A CA 1
ATOM 641 C C . LEU A 1 88 ? 8.420 4.252 -4.367 1.00 81.12 88 LEU A C 1
ATOM 643 O O . LEU A 1 88 ? 8.478 5.163 -3.542 1.00 81.12 88 LEU A O 1
ATOM 647 N N . GLY A 1 89 ? 7.403 4.110 -5.217 1.00 82.25 89 GLY A N 1
ATOM 648 C CA . GLY A 1 89 ? 6.226 4.969 -5.232 1.00 82.25 89 GLY A CA 1
ATOM 649 C C . GLY A 1 89 ? 5.486 4.956 -3.904 1.00 82.25 89 GLY A C 1
ATOM 650 O O . GLY A 1 89 ? 5.235 6.011 -3.328 1.00 82.25 89 GLY A O 1
ATOM 651 N N . LEU A 1 90 ? 5.179 3.760 -3.393 1.00 80.62 90 LEU A N 1
ATOM 652 C CA . LEU A 1 90 ? 4.512 3.576 -2.102 1.00 80.62 90 LEU A CA 1
ATOM 653 C C . LEU A 1 90 ? 5.284 4.251 -0.969 1.00 80.62 90 LEU A C 1
ATOM 655 O O . LEU A 1 90 ? 4.703 4.993 -0.179 1.00 80.62 90 LEU A O 1
ATOM 659 N N . PHE A 1 91 ? 6.598 4.031 -0.911 1.00 81.12 91 PHE A N 1
ATOM 660 C CA . PHE A 1 91 ? 7.442 4.622 0.121 1.00 81.12 91 PHE A CA 1
ATOM 661 C C . PHE A 1 91 ? 7.478 6.154 0.022 1.00 81.12 91 PHE A C 1
ATOM 663 O O . PHE A 1 91 ? 7.270 6.845 1.020 1.00 81.12 91 PHE A O 1
ATOM 670 N N . GLY A 1 92 ? 7.655 6.697 -1.187 1.00 79.50 92 GLY A N 1
ATOM 671 C CA . GLY A 1 92 ? 7.649 8.141 -1.426 1.00 79.50 92 GLY A CA 1
ATOM 672 C C . GLY A 1 92 ? 6.304 8.797 -1.103 1.00 79.50 92 GLY A C 1
ATOM 673 O O . GLY A 1 92 ? 6.265 9.837 -0.448 1.00 79.50 92 GLY A O 1
ATOM 674 N N . GLY A 1 93 ? 5.192 8.176 -1.507 1.00 79.56 93 GLY A N 1
ATOM 675 C CA . GLY A 1 93 ? 3.844 8.677 -1.231 1.00 79.56 93 GLY A CA 1
ATOM 676 C C . GLY A 1 93 ? 3.485 8.631 0.247 1.00 79.56 93 GLY A C 1
ATOM 677 O O . GLY A 1 93 ? 2.825 9.543 0.745 1.00 79.56 93 GLY A O 1
ATOM 678 N N . PHE A 1 9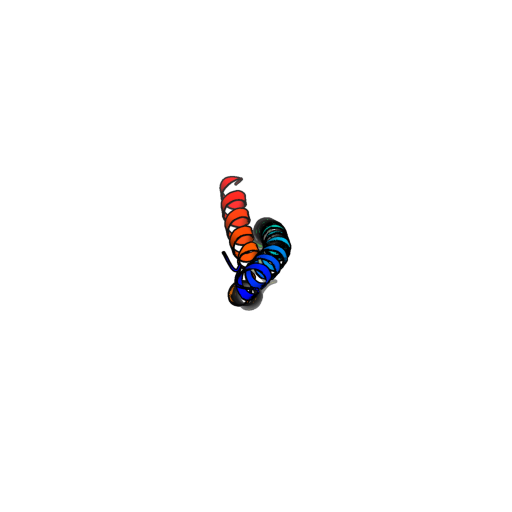4 ? 3.968 7.615 0.962 1.00 81.44 94 PHE A N 1
ATOM 679 C CA . PHE A 1 94 ? 3.783 7.510 2.401 1.00 81.44 94 PHE A CA 1
ATOM 680 C C . PHE A 1 94 ? 4.561 8.599 3.148 1.00 81.44 94 PHE A C 1
ATOM 682 O O . PHE A 1 94 ? 3.963 9.355 3.909 1.00 81.44 94 PHE A O 1
ATOM 689 N N . LEU A 1 95 ? 5.868 8.735 2.893 1.00 82.31 95 LEU A N 1
ATOM 690 C CA . LEU A 1 95 ? 6.695 9.755 3.549 1.00 82.31 95 LEU A CA 1
ATOM 691 C C . LEU A 1 95 ? 6.216 11.179 3.243 1.00 82.31 95 LEU A C 1
ATOM 693 O O . LEU A 1 95 ? 6.119 12.001 4.150 1.00 82.31 95 LEU A O 1
ATOM 697 N N . SER A 1 96 ? 5.855 11.455 1.986 1.00 82.62 96 SER A N 1
ATOM 698 C CA . SER A 1 96 ? 5.271 12.741 1.590 1.00 82.62 96 SER A CA 1
ATOM 699 C C . SER A 1 96 ? 3.946 12.998 2.306 1.00 82.62 96 SER A C 1
ATOM 701 O O . SER A 1 96 ? 3.746 14.071 2.860 1.00 82.62 96 SER A O 1
ATOM 703 N N . GLY A 1 97 ? 3.048 12.012 2.356 1.00 74.25 97 GLY A N 1
ATOM 704 C CA . GLY A 1 97 ? 1.758 12.181 3.019 1.00 74.25 97 GLY A CA 1
ATOM 705 C C . GLY A 1 97 ? 1.834 12.312 4.542 1.00 74.25 97 GLY A C 1
ATOM 706 O O . GLY A 1 97 ? 0.923 12.887 5.130 1.00 74.25 97 GLY A O 1
ATOM 707 N N . VAL A 1 98 ? 2.893 11.801 5.174 1.00 74.44 98 VAL A N 1
ATOM 708 C CA . VAL A 1 98 ? 3.180 12.046 6.594 1.00 74.44 98 VAL A CA 1
ATOM 709 C C . VAL A 1 98 ? 3.750 13.448 6.804 1.00 74.44 98 VAL A C 1
ATOM 711 O O . VAL A 1 98 ? 3.354 14.101 7.756 1.00 74.44 98 VAL A O 1
ATOM 714 N N . SER A 1 99 ? 4.630 13.927 5.918 1.00 79.25 99 SER A N 1
ATOM 715 C CA . SER A 1 99 ? 5.204 15.279 6.013 1.00 79.25 99 SER A CA 1
ATOM 716 C C . SER A 1 99 ? 4.194 16.403 5.761 1.00 79.25 99 SER A C 1
ATOM 718 O O . SER A 1 99 ? 4.412 17.515 6.231 1.00 79.25 99 SER A O 1
ATOM 720 N N . ASP A 1 100 ? 3.137 16.143 4.990 1.00 75.38 100 ASP A N 1
ATOM 721 C CA . ASP A 1 100 ? 2.083 17.123 4.690 1.00 75.38 100 ASP A CA 1
ATOM 722 C C . ASP A 1 100 ? 1.099 17.341 5.865 1.00 75.38 100 ASP A C 1
ATOM 724 O O . ASP A 1 100 ? 0.243 18.225 5.782 1.00 75.38 100 ASP A O 1
ATOM 728 N N . ARG A 1 101 ? 1.157 16.508 6.914 1.00 57.47 101 ARG A N 1
ATOM 729 C CA . ARG A 1 101 ? 0.262 16.534 8.085 1.00 57.47 101 ARG A CA 1
ATOM 730 C C . ARG A 1 101 ? 0.942 17.124 9.309 1.00 57.47 101 ARG A C 1
ATOM 732 O O . ARG A 1 101 ? 0.212 17.793 10.072 1.00 57.47 101 ARG A O 1
#

Foldseek 3Di:
DDDDVVVVVVVVVVVVCVVVLVVLLQVLLQQLLVVLLVCLVPVVVVVVVQVVCVVVVNHDVVVVVVVVVVVVVVVVVC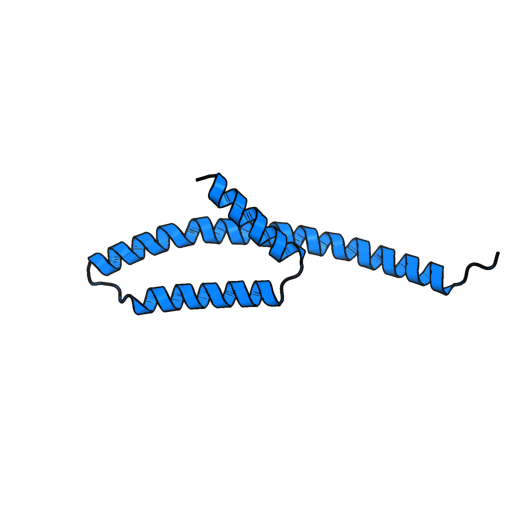VVPDDPSNVNNNVVNNVVSVVVD

Radius of gyration: 21.51 Å; chains: 1; bounding box: 60×28×58 Å

Sequence (101 aa):
MTELPILSLLERLGHEVMAGSWVHLVLGFLLGYALARLVLAVVPPLALLYALAWAMGRADPGTLAGLLEGLGRGVWALLAGAPLGLSLGLFGGFLSGVSDR